Protein AF-A0A4Q4UJ73-F1 (afdb_monomer)

Foldseek 3Di:
DFDEAALVRQLQQLDVVSVAFWEAAPFFIFTQQDDQPPDPDDDGPRNQPVVPVHNVVSSVRGSHHCNVVCVVVHDVVVCVVCVVRGGNHTYDCPDDD

Sequence (97 aa):
MSKTYTAKDVAEHKDEKNGGVWVIVDNGVYDVTTKSLTAPAPRPLDFLDEHPGGAKILKRMGGKNASKQFWKYHGDGVLQKYGPKLKIGELAETAKL

pLDDT: mean 76.89, std 15.72, range [32.03, 90.5]

Nearest PDB structures (foldseek):
  1icc-assembly1_A  TM=8.858E-01  e=1.350E-06  Rattus norvegicus
  2ibj-assembly1_A  TM=8.893E-01  e=3.702E-06  Musca domestica
  2axx-assembly1_A  TM=8.197E-01  e=1.032E-06  Rattus norvegicus
  1nx7-assembly1_A  TM=8.603E-01  e=1.890E-06  Bos taurus
  1lj0-assembly1_A  TM=8.855E-01  e=6.340E-06  Rattus norvegicus

Radius of gyration: 12.86 Å; Cα contacts (8 Å, |Δi|>4): 159; chains: 1; bounding box: 41×30×31 Å

Mean predicted aligned error: 7.73 Å

Solvent-accessible surface area (backbone atoms only — not comparable to full-atom values): 5478 Å² total; per-residue (Å²): 133,85,41,70,40,42,72,64,60,33,41,58,16,26,35,73,89,53,82,21,24,21,34,28,46,84,59,34,28,28,38,49,50,58,46,66,92,85,61,101,61,102,64,72,59,45,47,34,74,71,32,92,83,41,33,67,57,53,53,70,33,21,22,34,79,33,33,72,62,44,60,74,78,40,59,68,71,54,46,70,70,44,36,79,77,30,46,69,27,29,47,45,83,76,73,84,132

Secondary structure (DSSP, 8-state):
--EEE-HHHHHH-EEGGGTEEEEEETTEEEESS---TT---SS---HHHH-TT-HHHHHHHTTEE-HHHHHHH--HHHHHHHHHHHEEEEE------

Structure (mmCIF, N/CA/C/O backbone):
data_AF-A0A4Q4UJ73-F1
#
_entry.id   AF-A0A4Q4UJ73-F1
#
loop_
_atom_site.group_PDB
_atom_site.i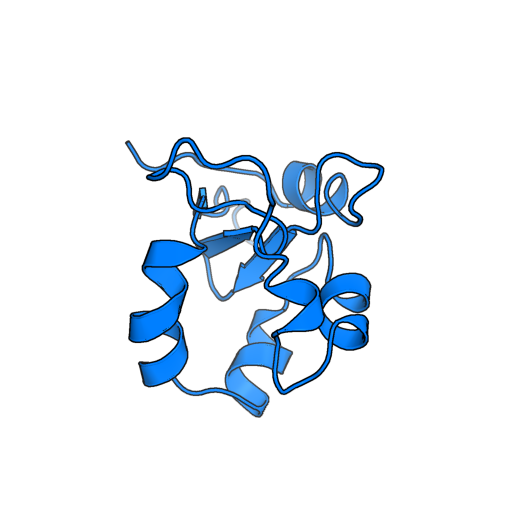d
_atom_site.type_symbol
_atom_site.label_atom_id
_atom_site.label_alt_id
_atom_site.label_comp_id
_atom_site.label_asym_id
_atom_site.label_entity_id
_atom_site.label_seq_id
_atom_site.pdbx_PDB_ins_code
_atom_site.Cartn_x
_atom_site.Cartn_y
_atom_site.Cartn_z
_atom_site.occupancy
_atom_site.B_iso_or_equiv
_atom_site.auth_seq_id
_atom_site.auth_comp_id
_atom_site.auth_asym_id
_atom_site.auth_atom_id
_atom_site.pdbx_PDB_model_num
ATOM 1 N N . MET A 1 1 ? -0.066 -0.879 17.974 1.00 44.38 1 MET A N 1
ATOM 2 C CA . MET A 1 1 ? -1.292 -0.084 17.763 1.00 44.38 1 MET A CA 1
ATOM 3 C C . MET A 1 1 ? -1.604 -0.105 16.274 1.00 44.38 1 MET A C 1
ATOM 5 O O . MET A 1 1 ? -0.942 0.610 15.531 1.00 44.38 1 MET A O 1
ATOM 9 N N . SER A 1 2 ? -2.506 -0.977 15.820 1.00 57.91 2 SER A N 1
ATOM 10 C CA . SER A 1 2 ? -2.944 -0.993 14.416 1.00 57.91 2 SER A CA 1
ATOM 11 C C . SER A 1 2 ? -3.761 0.272 14.154 1.00 57.91 2 SER A C 1
ATOM 13 O O . SER A 1 2 ? -4.764 0.492 14.829 1.00 57.91 2 SER A O 1
ATOM 15 N N . LYS A 1 3 ? -3.305 1.143 13.246 1.00 82.62 3 LYS A N 1
ATOM 16 C CA . LYS A 1 3 ? -4.111 2.283 12.788 1.00 82.62 3 LYS A CA 1
ATOM 17 C C . LYS A 1 3 ? -5.191 1.774 11.847 1.00 82.62 3 LYS A C 1
ATOM 19 O O . LYS A 1 3 ? -4.932 0.876 11.052 1.00 82.62 3 LYS A O 1
ATOM 24 N N . THR A 1 4 ? -6.368 2.372 11.922 1.00 87.12 4 THR A N 1
ATOM 25 C CA . THR A 1 4 ? -7.501 2.007 11.078 1.00 87.12 4 THR A CA 1
ATOM 26 C C . THR A 1 4 ? -7.814 3.168 10.141 1.00 87.12 4 THR A C 1
ATOM 28 O O . THR A 1 4 ? -7.919 4.301 10.603 1.00 87.12 4 THR A O 1
ATOM 31 N N . TYR A 1 5 ? -7.953 2.900 8.844 1.00 88.06 5 TYR A N 1
ATOM 32 C CA . TYR A 1 5 ? -8.200 3.916 7.813 1.00 88.06 5 TYR A CA 1
ATOM 33 C C . TYR A 1 5 ? -9.455 3.589 7.023 1.00 88.06 5 TYR A C 1
ATOM 35 O O . TYR A 1 5 ? -9.704 2.429 6.720 1.00 88.06 5 TYR A O 1
ATOM 43 N N . THR A 1 6 ? -10.243 4.583 6.636 1.00 88.94 6 THR A N 1
ATOM 44 C CA . THR A 1 6 ? -11.429 4.326 5.810 1.00 88.94 6 THR A CA 1
ATOM 45 C C . THR A 1 6 ? -11.069 4.214 4.329 1.00 88.94 6 THR A C 1
ATOM 47 O O . THR A 1 6 ? -10.027 4.691 3.884 1.00 88.94 6 THR A O 1
ATOM 50 N N . ALA A 1 7 ? -11.962 3.640 3.518 1.00 85.81 7 ALA A N 1
ATOM 51 C CA . ALA A 1 7 ? -11.782 3.653 2.064 1.00 85.81 7 ALA A CA 1
ATOM 52 C C . ALA A 1 7 ? -11.695 5.085 1.501 1.00 85.81 7 ALA A C 1
ATOM 54 O O . ALA A 1 7 ? -11.042 5.294 0.481 1.00 85.81 7 ALA A O 1
ATOM 55 N N . LYS A 1 8 ? -12.316 6.066 2.174 1.00 87.31 8 LYS A N 1
ATOM 56 C CA . LYS A 1 8 ? -12.186 7.486 1.832 1.00 87.31 8 LYS A CA 1
ATOM 57 C C . LYS A 1 8 ? -10.780 8.004 2.109 1.00 87.31 8 LYS A C 1
ATOM 59 O O . LYS A 1 8 ? -10.193 8.551 1.188 1.00 87.31 8 LYS A O 1
ATOM 64 N N . ASP A 1 9 ? -10.230 7.759 3.301 1.00 87.38 9 ASP A N 1
ATOM 65 C CA . ASP A 1 9 ? -8.846 8.140 3.625 1.00 87.38 9 ASP A CA 1
ATOM 66 C C . ASP A 1 9 ? -7.874 7.589 2.584 1.00 87.38 9 ASP A C 1
ATOM 68 O O . ASP A 1 9 ? -7.060 8.323 2.031 1.00 87.38 9 ASP A O 1
ATOM 72 N N . VAL A 1 10 ? -7.993 6.299 2.256 1.00 87.19 10 VAL A N 1
ATOM 73 C CA . VAL A 1 10 ? -7.136 5.678 1.241 1.00 87.19 10 VAL A CA 1
ATOM 74 C C . VAL A 1 10 ? -7.345 6.356 -0.116 1.00 87.19 10 VAL A C 1
ATOM 76 O O . VAL A 1 10 ? -6.364 6.697 -0.766 1.00 87.19 10 VAL A O 1
ATOM 79 N N . ALA A 1 11 ? -8.589 6.616 -0.531 1.00 87.38 11 ALA A N 1
ATOM 80 C CA . ALA A 1 11 ? -8.900 7.271 -1.805 1.00 87.38 11 ALA A CA 1
ATOM 81 C C . ALA A 1 11 ? -8.309 8.684 -1.952 1.00 87.38 11 ALA A C 1
ATOM 83 O O . ALA A 1 11 ? -7.998 9.100 -3.073 1.00 87.38 11 ALA A O 1
ATOM 84 N N . GLU A 1 12 ? -8.134 9.414 -0.850 1.00 87.00 12 GLU A N 1
ATOM 85 C CA . GLU A 1 12 ? -7.435 10.701 -0.861 1.00 87.00 12 GLU A CA 1
ATOM 86 C C . GLU A 1 12 ? -5.941 10.514 -1.170 1.00 87.00 12 GLU A C 1
ATOM 88 O O . GLU A 1 12 ? -5.390 11.234 -2.008 1.00 87.00 12 GLU A O 1
ATOM 93 N N . HIS A 1 13 ? -5.334 9.453 -0.635 1.00 85.31 13 HIS A N 1
ATOM 94 C CA . HIS A 1 13 ? -3.941 9.047 -0.843 1.00 85.31 13 HIS A CA 1
ATOM 95 C C . HIS A 1 13 ? -3.767 8.218 -2.129 1.00 85.31 13 HIS A C 1
ATOM 97 O O . HIS A 1 13 ? -3.389 7.041 -2.130 1.00 85.31 13 HIS A O 1
ATOM 103 N N . LYS A 1 14 ? -4.060 8.845 -3.270 1.00 81.62 14 LYS A N 1
ATOM 104 C CA . LYS A 1 14 ? -3.932 8.228 -4.602 1.00 81.62 14 LYS A CA 1
ATOM 105 C C . LYS A 1 14 ? -2.586 8.486 -5.294 1.00 81.62 14 LYS A C 1
ATOM 107 O O . LYS A 1 14 ? -2.242 7.769 -6.232 1.00 81.62 14 LYS A O 1
ATOM 112 N N . ASP A 1 15 ? -1.827 9.489 -4.859 1.00 77.88 15 ASP A N 1
ATOM 113 C CA . ASP A 1 15 ? -0.557 9.886 -5.470 1.00 77.88 15 ASP A CA 1
ATOM 114 C C . ASP A 1 15 ? 0.368 10.610 -4.478 1.00 77.88 15 ASP A C 1
ATOM 116 O O . ASP A 1 15 ? -0.068 11.143 -3.461 1.00 77.88 15 ASP A O 1
ATOM 120 N N . GLU A 1 16 ? 1.666 10.651 -4.793 1.00 69.62 16 GLU A N 1
ATOM 121 C CA . GLU A 1 16 ? 2.703 11.291 -3.962 1.00 69.62 16 GLU A CA 1
ATOM 122 C C . GLU A 1 16 ? 2.398 12.765 -3.635 1.00 69.62 16 GLU A C 1
ATOM 124 O O . GLU A 1 16 ? 2.855 13.274 -2.614 1.00 69.62 16 GLU A O 1
ATOM 129 N N . LYS A 1 17 ? 1.604 13.458 -4.466 1.00 68.38 17 LYS A N 1
ATOM 130 C CA . LYS A 1 17 ? 1.213 14.855 -4.220 1.00 68.38 17 LYS A CA 1
ATOM 131 C C . LYS A 1 17 ? 0.116 14.974 -3.163 1.00 68.38 17 LYS A C 1
ATOM 133 O O . LYS A 1 17 ? 0.032 16.004 -2.504 1.00 68.38 17 LYS A O 1
ATOM 138 N N . ASN A 1 18 ? -0.700 13.937 -2.993 1.00 67.38 18 ASN A N 1
ATOM 139 C CA . ASN A 1 18 ? -1.786 13.870 -2.016 1.00 67.38 18 ASN A CA 1
ATOM 140 C C . ASN A 1 18 ? -1.372 13.140 -0.725 1.00 67.38 18 ASN A C 1
ATOM 142 O O . ASN A 1 18 ? -2.193 12.500 -0.080 1.00 67.38 18 ASN A O 1
ATOM 146 N N . GLY A 1 19 ? -0.091 13.209 -0.352 1.00 69.12 19 GLY A N 1
ATOM 147 C CA . GLY A 1 19 ? 0.416 12.574 0.868 1.00 69.12 19 GLY A CA 1
ATOM 148 C C . GLY A 1 19 ? 0.806 11.105 0.704 1.00 69.12 19 GLY A C 1
ATOM 149 O O . GLY A 1 19 ? 1.214 10.489 1.684 1.00 69.12 19 GLY A O 1
ATOM 150 N N . GLY A 1 20 ? 0.730 10.555 -0.514 1.00 80.38 20 GLY A N 1
ATOM 151 C CA . GLY A 1 20 ? 1.156 9.193 -0.807 1.00 80.38 20 GLY A CA 1
ATOM 152 C C . GLY A 1 20 ? 0.200 8.404 -1.706 1.00 80.38 20 GLY A C 1
ATOM 153 O O . GLY A 1 20 ? -0.940 8.783 -1.931 1.00 80.38 20 GLY A O 1
ATOM 154 N N . VAL A 1 21 ? 0.687 7.285 -2.236 1.00 86.56 21 VAL A N 1
ATOM 155 C CA . VAL A 1 21 ? -0.058 6.191 -2.871 1.00 86.56 21 VAL A CA 1
ATOM 156 C C . VAL A 1 21 ? -0.340 5.094 -1.835 1.00 86.56 21 VAL A C 1
ATOM 158 O O . VAL A 1 21 ? 0.544 4.316 -1.468 1.00 86.56 21 VAL A O 1
ATOM 161 N N . TRP A 1 22 ? -1.585 4.989 -1.385 1.00 88.94 22 TRP A N 1
ATOM 162 C CA . TRP A 1 22 ? -2.043 3.903 -0.515 1.00 88.94 22 TRP A CA 1
ATOM 163 C C . TRP A 1 22 ? -2.820 2.875 -1.321 1.00 88.94 22 TRP A C 1
ATOM 165 O O . TRP A 1 22 ? -3.540 3.210 -2.258 1.00 88.94 22 TRP A O 1
ATOM 175 N N . VAL A 1 23 ? -2.690 1.606 -0.962 1.00 89.06 23 VAL A N 1
ATOM 176 C CA . VAL A 1 23 ? -3.418 0.508 -1.596 1.00 89.06 23 VAL A CA 1
ATOM 177 C C . VAL A 1 23 ? -4.033 -0.380 -0.532 1.00 89.06 23 VAL A C 1
ATOM 179 O O . VAL A 1 23 ? -3.453 -0.614 0.528 1.00 89.06 23 VAL A O 1
ATOM 182 N N . ILE A 1 24 ? -5.223 -0.892 -0.827 1.00 90.25 24 ILE A N 1
ATOM 183 C CA . ILE A 1 24 ? -5.906 -1.834 0.058 1.00 90.25 24 ILE A CA 1
ATOM 184 C C . ILE A 1 24 ? -5.711 -3.239 -0.503 1.00 90.25 24 ILE A C 1
ATOM 186 O O . ILE A 1 24 ? -6.056 -3.495 -1.662 1.00 90.25 24 ILE A O 1
ATOM 190 N N . VAL A 1 25 ? -5.174 -4.139 0.317 1.00 88.81 25 VAL A N 1
ATOM 191 C CA . VAL A 1 25 ? -5.066 -5.568 0.001 1.00 88.81 25 VAL A CA 1
ATOM 192 C C . VAL A 1 25 ? -5.756 -6.348 1.108 1.00 88.81 25 VAL A C 1
ATOM 194 O O . VAL A 1 25 ? -5.370 -6.269 2.270 1.00 88.81 25 VAL A O 1
ATOM 197 N N . ASP A 1 26 ? -6.791 -7.084 0.728 1.00 87.50 26 ASP A N 1
ATOM 198 C CA . ASP A 1 26 ? -7.755 -7.706 1.623 1.00 87.50 26 ASP A CA 1
ATOM 199 C C . ASP A 1 26 ? -8.380 -6.655 2.561 1.00 87.50 26 ASP A C 1
ATOM 201 O O . ASP A 1 26 ? -9.095 -5.767 2.087 1.00 87.50 26 ASP A O 1
ATOM 205 N N . ASN A 1 27 ? -8.036 -6.697 3.848 1.00 85.50 27 ASN A N 1
ATOM 206 C CA . ASN A 1 27 ? -8.402 -5.709 4.863 1.00 85.50 27 ASN A CA 1
ATOM 207 C C . ASN A 1 27 ? -7.204 -4.894 5.378 1.00 85.50 27 ASN A C 1
ATOM 209 O O . ASN A 1 27 ? -7.330 -4.121 6.324 1.00 85.50 27 ASN A O 1
ATOM 213 N N . GLY A 1 28 ? -6.021 -5.050 4.785 1.00 88.50 28 GLY A N 1
ATOM 214 C CA . GLY A 1 28 ? -4.837 -4.269 5.130 1.00 88.50 28 GLY A CA 1
ATOM 215 C C . GLY A 1 28 ? -4.722 -3.006 4.281 1.00 88.50 28 GLY A C 1
ATOM 216 O O . GLY A 1 28 ? -4.964 -3.035 3.073 1.00 88.50 28 GLY A O 1
ATOM 217 N N . VAL A 1 29 ? -4.302 -1.904 4.904 1.00 88.88 29 VAL A N 1
ATOM 218 C CA . VAL A 1 29 ? -3.904 -0.681 4.200 1.00 88.88 29 VAL A CA 1
ATOM 219 C C . VAL A 1 29 ? -2.388 -0.627 4.150 1.00 88.88 29 VAL A C 1
ATOM 221 O O . VAL A 1 29 ? -1.706 -0.623 5.182 1.00 88.88 29 VAL A O 1
ATOM 224 N N . TYR A 1 30 ? -1.875 -0.594 2.926 1.00 87.31 30 TYR A N 1
ATOM 225 C CA . TYR A 1 30 ? -0.458 -0.603 2.623 1.00 87.31 30 TYR A CA 1
ATOM 226 C C . TYR A 1 30 ? -0.094 0.697 1.936 1.00 87.31 30 TYR A C 1
ATOM 228 O O . TYR A 1 30 ? -0.711 1.095 0.949 1.00 87.31 30 TYR A O 1
ATOM 236 N N . ASP A 1 31 ? 0.928 1.346 2.453 1.00 86.50 31 ASP A N 1
ATOM 237 C CA . ASP A 1 31 ? 1.510 2.516 1.839 1.00 86.50 31 ASP A CA 1
ATOM 238 C C . ASP A 1 31 ? 2.696 2.050 0.982 1.00 86.50 31 ASP A C 1
ATOM 240 O O . ASP A 1 31 ? 3.620 1.403 1.471 1.00 86.50 31 ASP A O 1
ATOM 244 N N . VAL A 1 32 ? 2.642 2.324 -0.323 1.00 80.81 32 VAL A N 1
ATOM 245 C CA . VAL A 1 32 ? 3.669 1.877 -1.287 1.00 80.81 32 VAL A CA 1
ATOM 246 C C . VAL A 1 32 ? 4.666 2.984 -1.636 1.00 80.81 32 VAL A C 1
ATOM 248 O O . VAL A 1 32 ? 5.446 2.852 -2.573 1.00 80.81 32 VAL A O 1
ATOM 251 N N . THR A 1 33 ? 4.628 4.080 -0.886 1.00 76.12 33 THR A N 1
ATOM 252 C CA . THR A 1 33 ? 5.362 5.346 -1.087 1.00 76.12 33 THR A CA 1
ATOM 253 C C . THR A 1 33 ? 6.369 5.597 0.026 1.00 76.12 33 THR A C 1
ATOM 255 O O . THR A 1 33 ? 7.314 6.360 -0.164 1.00 76.12 33 THR A O 1
ATOM 258 N N . THR A 1 34 ? 6.161 5.017 1.201 1.00 63.62 34 THR A N 1
ATOM 259 C CA . THR A 1 34 ? 6.988 5.203 2.386 1.00 63.62 34 THR A CA 1
ATOM 260 C C . THR A 1 34 ? 8.209 4.301 2.261 1.00 63.62 34 THR A C 1
ATOM 262 O O . THR A 1 34 ? 8.119 3.122 1.928 1.00 63.62 34 THR A O 1
ATOM 265 N N . LYS A 1 35 ? 9.424 4.855 2.361 1.00 58.56 35 LYS A N 1
ATOM 266 C CA . LYS A 1 35 ? 10.024 5.477 3.563 1.00 58.56 35 LYS A CA 1
ATOM 267 C C . LYS A 1 35 ? 9.919 4.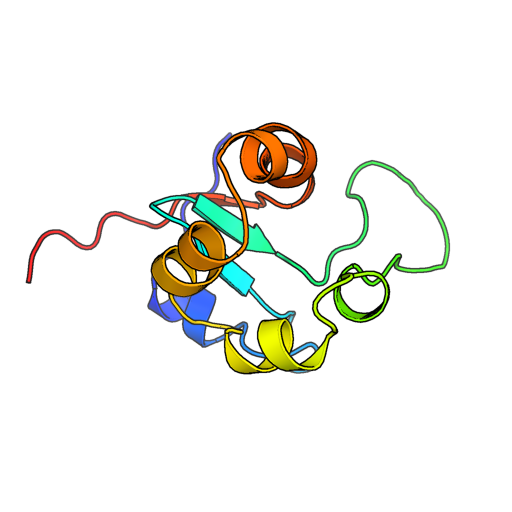540 4.759 1.00 58.56 35 LYS A C 1
ATOM 269 O O . LYS A 1 35 ? 9.078 4.723 5.630 1.00 58.56 35 LYS A O 1
ATOM 274 N N . SER A 1 36 ? 10.808 3.549 4.784 1.00 39.66 36 SER A N 1
ATOM 275 C CA . SER A 1 36 ? 11.079 2.711 5.952 1.00 39.66 36 SER A CA 1
ATOM 276 C C . SER A 1 36 ? 11.027 3.541 7.240 1.00 39.66 36 SER A C 1
ATOM 278 O O . SER A 1 36 ? 11.908 4.364 7.492 1.00 39.66 36 SER A O 1
ATOM 280 N N . LEU A 1 37 ? 9.998 3.325 8.062 1.00 46.25 37 LEU A N 1
ATOM 281 C CA . LEU A 1 37 ? 9.793 4.024 9.337 1.00 46.25 37 LEU A CA 1
ATOM 282 C C . LEU A 1 37 ? 10.829 3.634 10.411 1.00 46.25 37 LEU A C 1
ATOM 284 O O . LEU A 1 37 ? 10.693 4.022 11.568 1.00 46.25 37 LEU A O 1
ATOM 288 N N . THR A 1 38 ? 11.872 2.881 10.050 1.00 44.12 38 THR A N 1
ATOM 289 C CA . THR A 1 38 ? 12.932 2.441 10.965 1.00 44.12 38 THR A CA 1
ATOM 290 C C . THR A 1 38 ? 14.314 3.033 10.679 1.00 44.12 38 THR A C 1
ATOM 292 O O . THR A 1 38 ? 15.258 2.656 11.368 1.00 44.12 38 THR A O 1
ATOM 295 N N . ALA A 1 39 ? 14.482 3.966 9.728 1.00 40.69 39 ALA A N 1
ATOM 296 C CA . ALA A 1 39 ? 15.808 4.525 9.437 1.00 40.69 39 ALA A CA 1
ATOM 297 C C . ALA A 1 39 ? 15.828 6.062 9.289 1.00 40.69 39 ALA A C 1
ATOM 299 O O . ALA A 1 39 ? 15.157 6.601 8.407 1.00 40.69 39 ALA A O 1
ATOM 300 N N . PRO A 1 40 ? 16.656 6.779 10.077 1.00 46.50 40 PRO A N 1
ATOM 301 C CA . PRO A 1 40 ? 17.010 8.166 9.802 1.00 46.50 40 PRO A CA 1
ATOM 302 C C . PRO A 1 40 ? 18.015 8.194 8.639 1.00 46.50 40 PRO A C 1
ATOM 304 O O . PRO A 1 40 ? 19.222 8.142 8.851 1.00 46.50 40 PRO A O 1
ATOM 307 N N . ALA A 1 41 ? 17.539 8.219 7.392 1.00 42.69 41 ALA A N 1
ATOM 308 C CA . ALA A 1 41 ? 18.412 8.338 6.221 1.00 42.69 41 ALA A CA 1
ATOM 309 C C . ALA A 1 41 ? 17.815 9.274 5.147 1.00 42.69 41 ALA A C 1
ATOM 311 O O . ALA A 1 41 ? 16.612 9.227 4.890 1.00 42.69 41 ALA A O 1
ATOM 312 N N . PRO A 1 42 ? 18.638 10.114 4.488 1.00 46.72 42 PRO A N 1
ATOM 313 C CA . PRO A 1 42 ? 18.196 11.23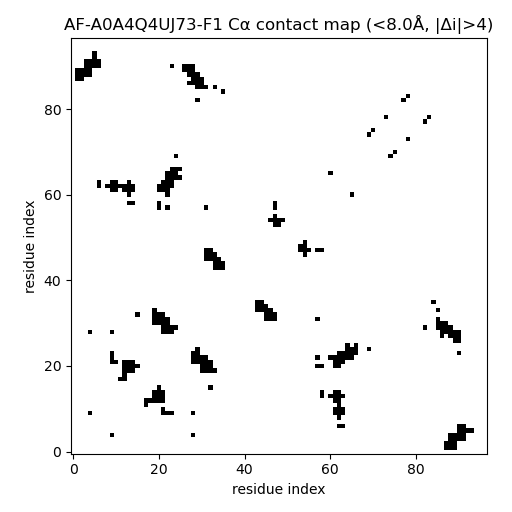5 3.652 1.00 46.72 42 PRO A CA 1
ATOM 314 C C . PRO A 1 42 ? 17.759 10.859 2.223 1.00 46.72 42 PRO A C 1
ATOM 316 O O . PRO A 1 42 ? 17.868 11.687 1.322 1.00 46.72 42 PRO A O 1
ATOM 319 N N . ARG A 1 43 ? 17.258 9.640 1.976 1.00 44.03 43 ARG A N 1
ATOM 320 C CA . ARG A 1 43 ? 16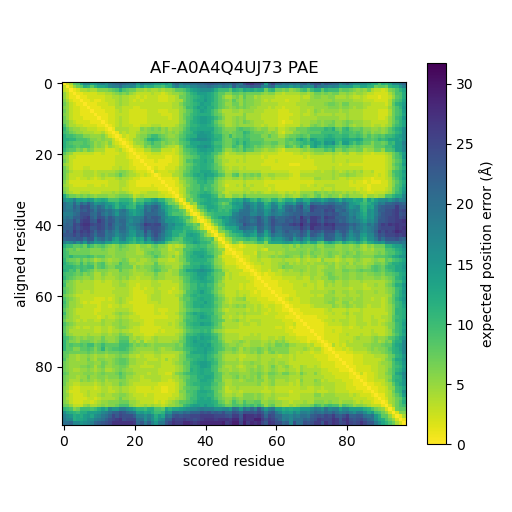.650 9.273 0.683 1.00 44.03 43 ARG A CA 1
ATOM 321 C C . ARG A 1 43 ? 15.472 8.313 0.880 1.00 44.03 43 ARG A C 1
ATOM 323 O O . ARG A 1 43 ? 15.677 7.256 1.474 1.00 44.03 43 ARG A O 1
ATOM 330 N N . PRO A 1 44 ? 14.253 8.644 0.413 1.00 52.97 44 PRO A N 1
ATOM 331 C CA . PRO A 1 44 ? 13.171 7.667 0.380 1.00 52.97 44 PRO A CA 1
ATOM 332 C C . PRO A 1 44 ? 13.561 6.515 -0.560 1.00 52.97 44 PRO A C 1
ATOM 334 O O . PRO A 1 44 ? 13.985 6.754 -1.685 1.00 52.97 44 PRO A O 1
ATOM 337 N N . LEU A 1 45 ? 13.471 5.267 -0.087 1.00 52.69 45 LEU A N 1
ATOM 338 C CA . LEU A 1 45 ? 13.369 4.115 -0.984 1.00 52.69 45 LEU A CA 1
ATOM 339 C C . LEU A 1 45 ? 11.923 4.091 -1.485 1.00 52.69 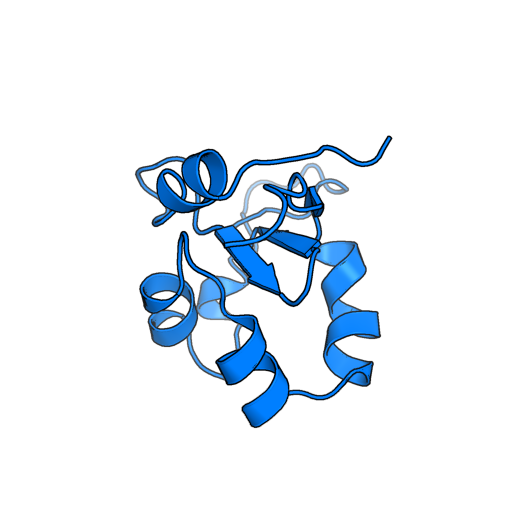45 LEU A C 1
ATOM 341 O O . LEU A 1 45 ? 11.019 3.683 -0.753 1.00 52.69 45 LEU A O 1
ATOM 345 N N . ASP A 1 46 ? 11.710 4.585 -2.697 1.00 66.12 46 ASP A N 1
ATOM 346 C CA . ASP A 1 46 ? 10.429 4.538 -3.388 1.00 66.12 46 ASP A CA 1
ATOM 347 C C . ASP A 1 46 ? 10.170 3.105 -3.873 1.00 66.12 46 ASP A C 1
ATOM 349 O O . ASP A 1 46 ? 10.580 2.725 -4.971 1.00 66.12 46 ASP A O 1
ATOM 353 N N . PHE A 1 47 ? 9.457 2.295 -3.077 1.00 74.69 47 PHE A N 1
ATOM 354 C CA . PHE A 1 47 ? 8.990 0.969 -3.518 1.00 74.69 47 PHE A CA 1
ATOM 355 C C . PHE A 1 47 ? 8.213 1.059 -4.841 1.00 74.69 47 PHE A C 1
ATOM 357 O O . PHE A 1 47 ? 8.206 0.108 -5.609 1.00 74.69 47 PHE A O 1
ATOM 364 N N . LEU A 1 48 ? 7.618 2.217 -5.147 1.00 74.38 48 LEU A N 1
ATOM 365 C CA . LEU A 1 48 ? 7.062 2.537 -6.460 1.00 74.38 48 LEU A CA 1
ATOM 366 C C . LEU A 1 48 ? 8.025 2.212 -7.610 1.00 74.38 48 LEU A C 1
ATOM 368 O O . LEU A 1 48 ? 7.616 1.525 -8.544 1.00 74.38 48 LEU A O 1
ATOM 372 N N . ASP A 1 49 ? 9.268 2.690 -7.556 1.00 74.44 49 ASP A N 1
ATOM 373 C CA . ASP A 1 49 ? 10.238 2.536 -8.649 1.00 74.44 49 ASP A CA 1
ATOM 374 C C . ASP A 1 49 ? 10.928 1.164 -8.619 1.00 74.44 49 ASP A C 1
ATOM 376 O O . ASP A 1 49 ? 11.187 0.569 -9.663 1.00 74.44 49 ASP A O 1
ATOM 380 N N . GLU A 1 50 ? 11.129 0.608 -7.421 1.00 77.25 50 GLU A N 1
ATOM 381 C CA . GLU A 1 50 ? 11.726 -0.722 -7.226 1.00 77.25 50 GLU A CA 1
ATOM 382 C C . GLU A 1 50 ? 10.721 -1.875 -7.430 1.00 77.25 50 GLU A C 1
ATOM 384 O O . GLU A 1 50 ? 11.099 -3.048 -7.474 1.00 77.25 50 GLU A O 1
ATOM 389 N N . HIS A 1 51 ? 9.425 -1.577 -7.577 1.00 81.25 51 HIS A N 1
ATOM 390 C CA . HIS A 1 51 ? 8.405 -2.600 -7.768 1.00 81.25 51 HIS A CA 1
ATOM 391 C C . HIS A 1 51 ? 8.637 -3.339 -9.099 1.00 81.25 51 HIS A C 1
ATOM 393 O O . HIS A 1 51 ? 8.535 -2.724 -10.162 1.00 81.25 51 HIS A O 1
ATOM 399 N N . PRO A 1 52 ? 8.850 -4.670 -9.094 1.00 80.94 52 PRO A N 1
ATOM 400 C CA . PRO A 1 52 ? 9.134 -5.433 -10.313 1.00 80.94 52 PRO A CA 1
ATOM 401 C C . PRO A 1 52 ? 7.969 -5.433 -11.318 1.00 80.94 52 PRO A C 1
ATOM 403 O O . PRO A 1 52 ? 8.180 -5.635 -12.510 1.00 80.94 52 PRO A O 1
ATOM 406 N N . GLY A 1 53 ? 6.738 -5.154 -10.868 1.00 77.50 53 GLY A N 1
ATOM 407 C CA . GLY A 1 53 ? 5.576 -4.917 -11.739 1.00 77.50 53 GLY A CA 1
ATOM 408 C C . GLY A 1 53 ? 5.446 -3.472 -12.253 1.00 77.50 53 GLY A C 1
ATOM 409 O O . GLY A 1 53 ? 4.464 -3.142 -12.921 1.00 77.50 53 GLY A O 1
ATOM 410 N N . GLY A 1 54 ? 6.401 -2.604 -11.916 1.00 82.19 54 GLY A N 1
ATOM 411 C CA . GLY A 1 54 ? 6.483 -1.188 -12.266 1.00 82.19 54 GLY A CA 1
ATOM 412 C C . GLY A 1 54 ? 5.659 -0.253 -11.372 1.00 82.19 54 GLY A C 1
ATOM 413 O O . GLY A 1 54 ? 4.603 -0.615 -10.850 1.00 82.19 54 GLY A O 1
ATOM 414 N N . ALA A 1 55 ? 6.090 1.008 -11.275 1.00 82.31 55 ALA A N 1
ATOM 415 C CA . ALA A 1 55 ? 5.400 2.062 -10.519 1.00 82.31 55 ALA A CA 1
ATOM 416 C C . ALA A 1 55 ? 3.996 2.385 -11.054 1.00 82.31 55 ALA A C 1
ATOM 418 O O . ALA A 1 55 ? 3.105 2.805 -10.314 1.00 82.31 55 ALA A O 1
ATOM 419 N N . LYS A 1 56 ? 3.782 2.211 -12.365 1.00 83.75 56 LYS A N 1
ATOM 420 C CA . LYS A 1 56 ? 2.537 2.611 -13.042 1.00 83.75 56 LYS A CA 1
ATOM 421 C C . LYS A 1 56 ? 1.315 1.877 -12.497 1.00 83.75 56 LYS A C 1
ATOM 423 O O . LYS A 1 56 ? 0.259 2.495 -12.373 1.00 83.75 56 LYS A O 1
ATOM 428 N N . ILE A 1 57 ? 1.435 0.583 -12.181 1.00 85.62 57 ILE A N 1
ATOM 429 C CA . ILE A 1 57 ? 0.295 -0.182 -11.658 1.00 85.62 57 ILE A CA 1
ATOM 430 C C . ILE A 1 57 ? -0.054 0.257 -10.236 1.00 85.62 57 ILE A C 1
ATOM 432 O O . ILE A 1 57 ? -1.230 0.428 -9.934 1.00 85.62 57 ILE A O 1
ATOM 436 N N . LEU A 1 58 ? 0.956 0.536 -9.410 1.00 84.62 58 LEU A N 1
ATOM 437 C CA . LEU A 1 58 ? 0.776 1.043 -8.052 1.00 84.62 58 LEU A CA 1
ATOM 438 C C . LEU A 1 58 ? 0.115 2.422 -8.064 1.00 84.62 58 LEU A C 1
ATOM 440 O O . LEU A 1 58 ? -0.916 2.592 -7.431 1.00 84.62 58 LEU A O 1
ATOM 444 N N . LYS A 1 59 ? 0.607 3.365 -8.880 1.00 84.62 59 LYS A N 1
ATOM 445 C CA . LYS A 1 59 ? -0.021 4.692 -9.056 1.00 84.62 59 LYS A CA 1
ATOM 446 C C . LYS A 1 59 ? -1.459 4.597 -9.573 1.00 84.62 59 LYS A C 1
ATOM 448 O O . LYS A 1 59 ? -2.316 5.375 -9.176 1.00 84.62 59 LYS A O 1
ATOM 453 N N . ARG A 1 60 ? -1.757 3.623 -10.439 1.00 86.00 60 ARG A N 1
ATOM 454 C CA . ARG A 1 60 ? -3.117 3.395 -10.957 1.00 86.00 60 ARG A CA 1
ATOM 455 C C . ARG A 1 60 ? -4.069 2.814 -9.907 1.00 86.00 60 ARG A C 1
ATOM 457 O O . ARG A 1 60 ? -5.274 3.078 -9.969 1.00 86.00 60 ARG A 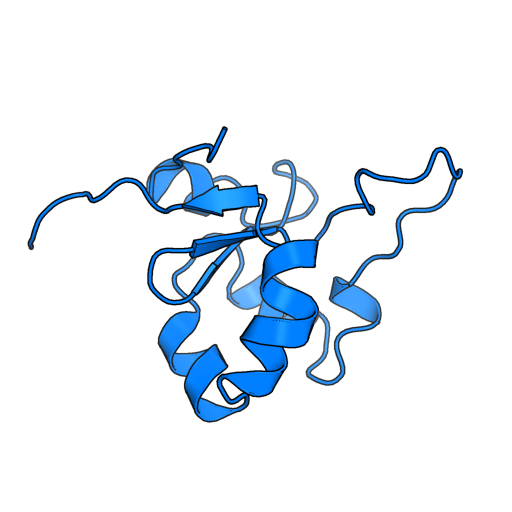O 1
ATOM 464 N N . MET A 1 61 ? -3.531 2.006 -8.999 1.00 87.25 61 MET A N 1
ATOM 465 C CA . MET A 1 61 ? -4.257 1.401 -7.881 1.00 87.25 61 MET A CA 1
ATOM 466 C C . MET A 1 61 ? -4.197 2.237 -6.601 1.00 87.25 61 MET A C 1
ATOM 468 O O . MET A 1 61 ? -4.852 1.877 -5.627 1.00 87.25 61 MET A O 1
ATOM 472 N N . GLY A 1 62 ? -3.474 3.356 -6.626 1.00 86.88 62 GLY A N 1
ATOM 473 C CA . GLY A 1 62 ? -3.445 4.347 -5.566 1.00 86.88 62 GLY A CA 1
ATOM 474 C C . GLY A 1 62 ? -4.850 4.786 -5.190 1.00 86.88 62 GLY A C 1
ATOM 475 O O . GLY A 1 62 ? -5.670 5.119 -6.050 1.00 86.88 62 GLY A O 1
ATOM 476 N N . GLY A 1 63 ? -5.126 4.737 -3.898 1.00 87.19 63 GLY A N 1
ATOM 477 C CA . GLY A 1 63 ? -6.411 5.048 -3.305 1.00 87.19 63 GLY A CA 1
ATOM 478 C C . GLY A 1 63 ? -7.526 4.054 -3.603 1.00 87.19 63 GLY A C 1
ATOM 479 O O . GLY A 1 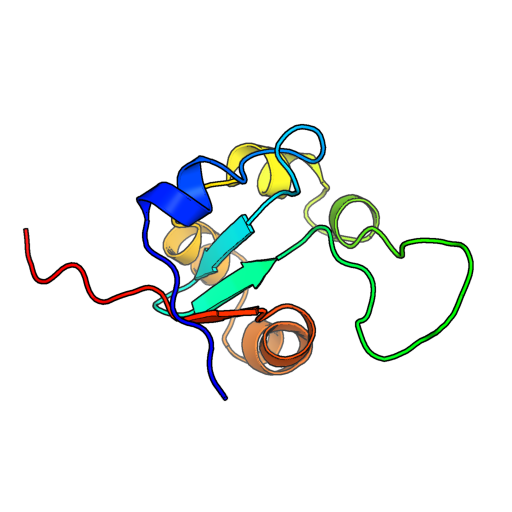63 ? -8.703 4.398 -3.512 1.00 87.19 63 GLY A O 1
ATOM 480 N N . LYS A 1 64 ? -7.190 2.822 -4.001 1.00 88.81 64 LYS A N 1
ATOM 481 C CA . LYS A 1 64 ? -8.173 1.797 -4.373 1.00 88.81 64 LYS A CA 1
ATOM 482 C C . LYS A 1 64 ? -7.859 0.442 -3.755 1.00 88.81 64 LYS A C 1
ATOM 484 O O . LYS A 1 64 ? -6.755 0.160 -3.288 1.00 88.81 64 LYS A O 1
ATOM 489 N N . ASN A 1 65 ? -8.863 -0.432 -3.806 1.00 90.50 65 ASN A N 1
ATOM 490 C CA . ASN A 1 65 ? -8.700 -1.833 -3.459 1.00 90.50 65 ASN A CA 1
ATOM 491 C C . ASN A 1 65 ? -7.986 -2.590 -4.586 1.00 90.50 65 ASN A C 1
ATOM 493 O O . ASN A 1 65 ? -8.535 -2.812 -5.667 1.00 90.50 65 ASN A O 1
ATOM 497 N N . ALA A 1 66 ? -6.738 -2.967 -4.312 1.00 89.00 66 ALA A N 1
ATOM 498 C CA . ALA A 1 66 ? -5.849 -3.670 -5.219 1.00 89.00 66 ALA A CA 1
ATOM 499 C C . ALA A 1 66 ? -5.835 -5.186 -4.990 1.00 89.00 66 ALA A C 1
ATOM 501 O O . ALA A 1 66 ? -5.144 -5.880 -5.731 1.00 89.00 66 ALA A O 1
ATOM 502 N N . SER A 1 67 ? -6.606 -5.715 -4.032 1.00 89.62 67 SER A N 1
ATOM 503 C CA . SER A 1 67 ? -6.593 -7.134 -3.636 1.00 89.62 67 SER A CA 1
ATOM 504 C C . SER A 1 67 ? -6.686 -8.078 -4.826 1.00 89.62 67 SER A C 1
ATOM 506 O O . SER A 1 67 ? -5.857 -8.967 -4.977 1.00 89.62 67 SER A O 1
ATOM 508 N N . LYS A 1 68 ? -7.648 -7.852 -5.728 1.00 87.75 68 LYS A N 1
ATOM 509 C CA . LYS A 1 68 ? -7.845 -8.707 -6.910 1.00 87.75 68 LYS A CA 1
ATOM 510 C C . LYS A 1 68 ? -6.615 -8.738 -7.817 1.00 87.75 68 LYS A C 1
ATOM 512 O O . LYS A 1 68 ? -6.217 -9.804 -8.274 1.00 87.75 68 LYS A O 1
ATOM 517 N N . GLN A 1 69 ? -6.010 -7.579 -8.074 1.00 87.88 69 GLN A N 1
ATOM 518 C CA . GLN A 1 69 ? -4.802 -7.498 -8.896 1.00 87.88 69 GLN A CA 1
ATOM 519 C C . GLN A 1 69 ? -3.598 -8.078 -8.160 1.00 87.88 69 GLN A C 1
ATOM 521 O O . GLN A 1 69 ? -2.797 -8.767 -8.779 1.00 87.88 69 GLN A O 1
ATOM 526 N N . PHE A 1 70 ? -3.479 -7.820 -6.858 1.00 88.00 70 PHE A N 1
ATOM 527 C CA . PHE A 1 70 ? -2.406 -8.355 -6.039 1.00 88.00 70 PHE A CA 1
ATOM 528 C C . PHE A 1 70 ? -2.427 -9.882 -6.083 1.00 88.00 70 PHE A C 1
ATOM 530 O O . PHE A 1 70 ? -1.469 -10.453 -6.583 1.00 88.00 70 PHE A O 1
ATOM 537 N N . TRP A 1 71 ? -3.544 -10.518 -5.720 1.00 89.81 71 TRP A N 1
ATOM 538 C CA . TRP A 1 71 ? -3.706 -11.978 -5.719 1.00 89.81 71 TRP A CA 1
ATOM 539 C C . TRP A 1 71 ? -3.565 -12.631 -7.095 1.00 89.81 71 TRP A C 1
ATOM 541 O O . TRP A 1 71 ? -3.166 -13.787 -7.202 1.00 89.81 71 TRP A O 1
ATOM 551 N N . LYS A 1 72 ? -3.876 -11.898 -8.170 1.00 89.69 72 LYS A N 1
ATOM 552 C CA . LYS A 1 72 ? -3.703 -12.394 -9.540 1.00 89.69 72 LYS A CA 1
ATOM 553 C C . LYS A 1 72 ? -2.230 -12.561 -9.930 1.00 89.69 72 LYS A C 1
ATOM 555 O O . LYS A 1 72 ? -1.925 -13.435 -10.735 1.00 89.69 72 LYS A O 1
ATOM 560 N N . TYR A 1 73 ? -1.342 -11.715 -9.407 1.00 87.06 73 TYR A N 1
ATOM 561 C CA . TYR A 1 73 ? 0.079 -11.690 -9.784 1.00 87.06 73 TYR A CA 1
ATOM 562 C C . TYR A 1 73 ? 1.028 -12.077 -8.638 1.00 87.06 73 TYR A C 1
ATOM 564 O O . TYR A 1 73 ? 2.186 -12.396 -8.888 1.00 87.06 73 TYR A O 1
ATOM 572 N N . HIS A 1 74 ? 0.549 -12.068 -7.396 1.00 86.38 74 HIS A N 1
ATOM 573 C CA . HIS A 1 74 ? 1.313 -12.314 -6.180 1.00 86.38 74 HIS A CA 1
ATOM 574 C C . HIS A 1 74 ? 0.534 -13.260 -5.262 1.00 86.38 74 HIS A C 1
ATOM 576 O O . HIS A 1 74 ? -0.683 -13.158 -5.133 1.00 86.38 74 HIS A O 1
ATOM 582 N N . GLY A 1 75 ? 1.250 -14.174 -4.610 1.00 87.50 75 GLY A N 1
ATOM 583 C CA . GLY A 1 75 ? 0.693 -15.052 -3.583 1.00 87.50 75 GLY A CA 1
ATOM 584 C C . GLY A 1 75 ? 0.954 -14.543 -2.165 1.00 87.50 75 GLY A C 1
ATOM 585 O O . GLY A 1 75 ? 1.638 -13.537 -1.955 1.00 87.50 75 GLY A O 1
ATOM 586 N N . ASP A 1 76 ? 0.473 -15.309 -1.188 1.00 86.81 76 ASP A N 1
ATOM 587 C CA . ASP A 1 76 ? 0.565 -14.984 0.241 1.00 86.81 76 ASP A CA 1
ATOM 588 C C . ASP A 1 76 ? 2.017 -14.764 0.701 1.00 86.81 76 ASP A C 1
ATOM 590 O O . ASP A 1 76 ? 2.304 -13.828 1.438 1.00 86.81 76 ASP A O 1
ATOM 594 N N . GLY A 1 77 ? 2.979 -15.512 0.146 1.00 87.69 77 GLY A N 1
ATOM 595 C CA . GLY A 1 77 ? 4.400 -15.356 0.481 1.00 87.69 77 GLY A CA 1
ATOM 596 C C . GLY A 1 77 ? 4.970 -13.955 0.203 1.00 87.69 77 GLY A C 1
ATOM 597 O O . GLY A 1 77 ? 5.849 -13.489 0.931 1.00 87.69 77 GLY A O 1
ATOM 598 N N . VAL A 1 78 ? 4.457 -13.237 -0.806 1.00 86.69 78 VAL A N 1
ATOM 599 C CA . VAL A 1 78 ? 4.845 -11.836 -1.057 1.00 86.69 78 VAL A CA 1
ATOM 600 C C . VAL A 1 78 ? 4.235 -10.932 0.010 1.00 86.69 78 VAL A C 1
ATOM 602 O O . VAL A 1 78 ? 4.923 -10.062 0.545 1.00 86.69 78 VAL A O 1
ATOM 605 N N . LEU A 1 79 ? 2.972 -11.166 0.368 1.00 84.38 79 LEU A N 1
ATOM 606 C CA . LEU A 1 79 ? 2.286 -10.411 1.411 1.00 84.38 79 LEU A CA 1
ATOM 607 C C . LEU A 1 79 ? 2.922 -10.643 2.788 1.00 84.38 79 LEU A C 1
ATOM 609 O O . LEU A 1 79 ? 3.098 -9.695 3.539 1.00 84.38 79 LEU A O 1
ATOM 613 N N . GLN A 1 80 ? 3.373 -11.853 3.107 1.00 85.31 80 GLN A N 1
ATOM 614 C CA . GLN A 1 80 ? 4.097 -12.124 4.352 1.00 85.31 80 GLN A CA 1
ATOM 615 C C . GLN A 1 80 ? 5.473 -11.445 4.386 1.00 85.31 80 GLN A C 1
ATOM 617 O O . GLN A 1 80 ? 5.912 -10.981 5.437 1.00 85.31 80 GLN A O 1
ATOM 622 N N . LYS A 1 81 ? 6.155 -11.346 3.237 1.00 83.94 81 LYS A N 1
ATOM 623 C CA . LYS A 1 81 ? 7.500 -10.758 3.143 1.00 83.94 81 LYS A CA 1
ATOM 624 C C . LYS A 1 81 ? 7.499 -9.224 3.120 1.00 83.94 81 LYS A C 1
ATOM 626 O O . LYS A 1 81 ? 8.377 -8.605 3.727 1.00 83.94 81 LYS A O 1
ATOM 631 N N . TYR A 1 82 ? 6.549 -8.617 2.408 1.00 80.62 82 TYR A N 1
ATOM 632 C CA . TYR A 1 82 ? 6.469 -7.165 2.193 1.00 80.62 82 TYR A CA 1
ATOM 633 C C . TYR A 1 82 ? 5.320 -6.506 2.947 1.00 80.62 82 TYR A C 1
ATOM 635 O O . TYR A 1 82 ? 5.444 -5.354 3.354 1.00 80.62 82 TYR A O 1
ATOM 643 N N . GLY A 1 83 ? 4.231 -7.230 3.186 1.00 78.12 83 GLY A N 1
ATOM 644 C CA . GLY A 1 83 ? 3.062 -6.727 3.893 1.00 78.12 83 GLY A CA 1
ATOM 645 C C . GLY A 1 83 ? 3.401 -6.066 5.226 1.00 78.12 83 GLY A C 1
ATOM 646 O O . GLY A 1 83 ? 3.088 -4.895 5.357 1.00 78.12 83 GLY A O 1
ATOM 647 N N . PRO A 1 84 ? 4.102 -6.694 6.187 1.00 80.69 84 PRO A N 1
ATOM 648 C CA . PRO A 1 84 ? 4.420 -6.035 7.459 1.00 80.69 84 PRO A CA 1
ATOM 649 C C . PRO A 1 84 ? 5.365 -4.827 7.326 1.00 80.69 84 PRO A C 1
ATOM 651 O O . PRO A 1 84 ? 5.427 -4.013 8.240 1.00 80.69 84 PRO A O 1
ATOM 654 N N . LYS A 1 85 ? 6.095 -4.693 6.209 1.00 79.44 85 LYS A N 1
ATOM 655 C CA . LYS A 1 85 ? 6.980 -3.545 5.946 1.00 79.44 85 LYS A CA 1
ATOM 656 C C . LYS A 1 85 ? 6.229 -2.344 5.372 1.00 79.44 85 LYS A C 1
ATOM 658 O O . LYS A 1 85 ? 6.630 -1.215 5.621 1.00 79.44 85 LYS A O 1
ATOM 663 N N . LEU A 1 86 ? 5.176 -2.608 4.597 1.00 82.25 86 LEU A N 1
ATOM 664 C CA . LEU A 1 86 ? 4.374 -1.605 3.890 1.00 82.25 86 LEU A CA 1
ATOM 665 C C . LEU A 1 86 ? 3.029 -1.330 4.588 1.00 82.25 86 LEU A C 1
ATOM 667 O O . LEU A 1 86 ? 2.372 -0.334 4.300 1.00 82.25 86 LEU A O 1
ATOM 671 N N . LYS A 1 87 ? 2.580 -2.215 5.489 1.00 86.44 87 LYS A N 1
ATOM 672 C CA . LYS A 1 87 ? 1.303 -2.102 6.205 1.00 86.44 87 LYS A CA 1
ATOM 673 C C . LYS A 1 87 ? 1.385 -0.938 7.179 1.00 86.44 87 LYS A C 1
ATOM 675 O O . LYS A 1 87 ? 2.069 -1.011 8.197 1.00 86.44 87 LYS A O 1
ATOM 680 N N . ILE A 1 88 ? 0.624 0.108 6.890 1.00 86.12 88 ILE A N 1
ATOM 681 C CA . ILE A 1 88 ? 0.452 1.255 7.787 1.00 86.12 88 ILE A CA 1
ATOM 682 C C . ILE A 1 88 ? -0.729 1.064 8.734 1.00 86.12 88 ILE A C 1
ATOM 684 O O . ILE A 1 88 ? -0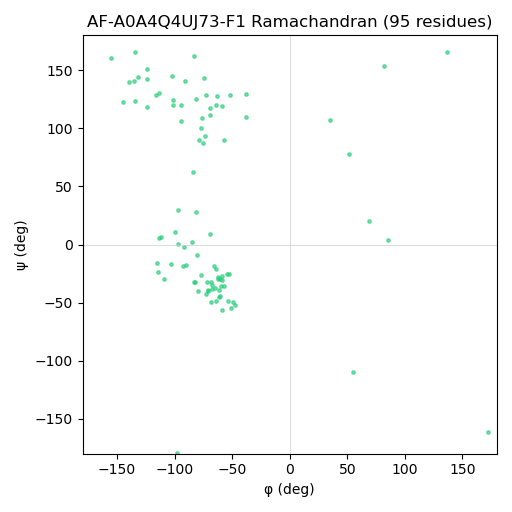.834 1.767 9.742 1.00 86.12 88 ILE A O 1
ATOM 688 N N . GLY A 1 89 ? -1.625 0.129 8.412 1.00 87.81 89 GLY A N 1
ATOM 689 C CA . GLY A 1 89 ? -2.835 -0.110 9.175 1.00 87.81 89 GLY A CA 1
ATOM 690 C C . GLY A 1 89 ? -3.795 -1.085 8.511 1.00 87.81 89 GLY A C 1
ATOM 691 O O . GLY A 1 89 ? -3.423 -1.874 7.642 1.00 87.81 89 GLY A O 1
ATOM 692 N N . GLU A 1 90 ? -5.041 -1.034 8.951 1.00 89.38 90 GLU A N 1
ATOM 693 C CA . GLU A 1 90 ? -6.136 -1.886 8.494 1.00 89.38 90 GLU A CA 1
ATOM 694 C C . GLU A 1 90 ? -7.282 -1.018 7.995 1.00 89.38 90 GLU A C 1
ATOM 696 O O . GLU A 1 90 ? -7.436 0.136 8.401 1.00 89.38 90 GLU A O 1
ATOM 701 N N . LEU A 1 91 ? -8.050 -1.543 7.051 1.00 87.31 91 LEU A N 1
ATOM 702 C CA . LEU A 1 91 ? -9.207 -0.850 6.528 1.00 87.31 91 LEU A CA 1
ATOM 703 C C . LEU A 1 91 ? -10.290 -0.880 7.608 1.00 87.31 91 LEU A C 1
ATOM 705 O O . LEU A 1 91 ? -10.619 -1.938 8.137 1.00 87.31 91 LEU A O 1
ATOM 709 N N . ALA A 1 92 ? -10.848 0.281 7.931 1.00 84.88 92 ALA A N 1
ATOM 710 C CA . ALA A 1 92 ? -12.032 0.388 8.757 1.00 84.88 92 ALA A CA 1
ATOM 711 C C . ALA A 1 92 ? -13.139 -0.387 8.057 1.00 84.88 92 ALA A C 1
ATOM 713 O O . ALA A 1 92 ? -13.493 -0.055 6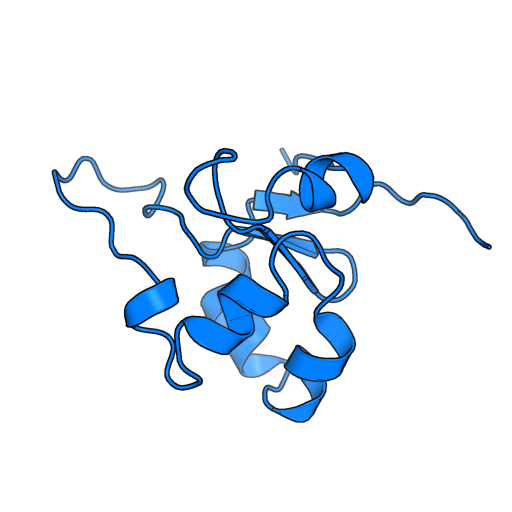.921 1.00 84.88 92 ALA A O 1
ATOM 714 N N . GLU A 1 93 ? -13.660 -1.408 8.734 1.00 65.12 93 GLU A N 1
ATOM 715 C CA . GLU A 1 93 ? -14.800 -2.195 8.288 1.00 65.12 93 GLU A CA 1
ATOM 716 C C . GLU A 1 93 ? -15.986 -1.244 8.069 1.00 65.12 93 GLU A C 1
ATOM 718 O O . GLU A 1 93 ? -16.760 -0.931 8.971 1.00 65.12 93 GLU A O 1
ATOM 723 N N . THR A 1 94 ? -16.117 -0.718 6.852 1.00 52.00 94 THR A N 1
ATOM 724 C CA . THR A 1 94 ? -17.383 -0.155 6.408 1.00 52.00 94 THR A CA 1
ATOM 725 C C . THR A 1 94 ? -18.202 -1.372 6.040 1.00 52.00 94 THR A C 1
ATOM 727 O O . THR A 1 94 ? -18.070 -1.917 4.946 1.00 52.00 94 THR A O 1
ATOM 730 N N . ALA A 1 95 ? -18.918 -1.869 7.044 1.00 41.66 95 ALA A N 1
ATOM 731 C CA . ALA A 1 95 ? -19.822 -2.994 6.952 1.00 41.66 95 ALA A CA 1
ATOM 732 C C . ALA A 1 95 ? -20.589 -2.975 5.622 1.00 41.66 95 ALA A C 1
ATOM 734 O O . ALA A 1 95 ? -21.165 -1.951 5.267 1.00 41.66 95 ALA A O 1
ATOM 735 N N . LYS A 1 96 ? -20.573 -4.124 4.932 1.00 36.91 96 LYS A N 1
ATOM 736 C CA . LYS A 1 96 ? -21.607 -4.608 4.003 1.00 36.91 96 LYS A CA 1
ATOM 737 C C . LYS A 1 96 ? -22.324 -3.532 3.170 1.00 36.91 96 LYS A C 1
ATOM 739 O O . LYS A 1 96 ? -23.253 -2.883 3.647 1.00 36.91 96 LYS A O 1
ATOM 744 N N . LEU A 1 97 ? -21.997 -3.481 1.881 1.00 32.03 97 LEU A N 1
ATOM 745 C CA . LEU A 1 97 ? -23.002 -3.219 0.847 1.00 32.03 97 LEU A CA 1
ATOM 746 C C . LEU A 1 97 ? -23.343 -4.546 0.176 1.00 32.03 97 LEU A C 1
ATOM 748 O O . LEU A 1 97 ? -22.385 -5.237 -0.238 1.00 32.03 97 LEU A O 1
#